Protein 2G40 (pdb70)

B-factor: mean 22.75, std 7.71, range [11.9, 56.76]

Organism: Deinococcus radiodurans (strain ATCC 13939 / DSM 20539 / JCM 16871 / CCUG 27074 / LMG 4051 / NBRC 15346 / NCIMB 9279 / VKM B-1422 / R1) (NCBI:txid243230)

Secondary structure (DSSP, 8-state):
---HHHHHHHHHHHHHHTT-EEEEE-TTTHHHHHHHHHTT--EEE--TTS-GGG--BTBEEE--SSPPPHHHHHH-SEEEE--SEEETTTTEEEE---TTT--GGGGTSSSEEEEEEEGGGEESSHHHHHHHHHHHHHTT---EEEE-----SS-SEEEEEEE-

Nearest PDB structures (foldseek):
  2g40-assembly1_A-2  TM=1.006E+00  e=8.156E-39  Deinococcus radiodurans
  3hhe-assembly1_B  TM=3.785E-01  e=5.682E-03  Bartonella henselae str. Houston-1
  3l7o-assembly1_B  TM=4.109E-01  e=3.485E-02  Streptococcus mutans UA159
  5uf2-assembly1_A  TM=4.566E-01  e=8.090E-02  Neisseria gonorrhoeae NCCP11945
  7xof-assembly1_A  TM=5.704E-01  e=1.493E+00  Oryza sativa Japonica Group

Structure (mmCIF, N/CA/C/O backbone):
data_2G40
#
_entry.id   2G40
#
_cell.length_a   53.410
_cell.length_b   53.410
_cell.length_c   118.310
_cell.angle_alpha   90.000
_cell.angle_beta   90.000
_cell.angle_gamma   90.000
#
_symmetry.space_group_name_H-M   'P 43 21 2'
#
loop_
_entity.id
_entity.type
_entity.pdbx_description
1 polymer 'conserved hypothetical protein'
2 water water
#
loop_
_atom_site.group_PDB
_atom_site.id
_atom_site.type_symbol
_atom_site.label_atom_id
_atom_site.label_alt_id
_atom_site.label_comp_id
_atom_site.label_asym_id
_atom_site.label_entity_id
_atom_site.label_seq_id
_atom_site.pdbx_PDB_ins_code
_atom_site.Cartn_x
_atom_site.Cartn_y
_atom_site.Cartn_z
_atom_site.occupancy
_atom_site.B_iso_or_equiv
_atom_site.auth_seq_id
_atom_site.auth_comp_id
_atom_site.auth_asym_id
_atom_site.auth_atom_id
_atom_site.pdbx_PDB_model_num
ATOM 1 N N . PRO A 1 50 ? -4.193 32.439 7.359 1.00 28.68 38 PRO A N 1
ATOM 2 C CA . PRO A 1 50 ? -4.800 31.146 7.077 1.00 25.35 38 PRO A CA 1
ATOM 3 C C . PRO A 1 50 ? -4.347 30.054 8.028 1.00 23.17 38 PRO A C 1
ATOM 4 O O . PRO A 1 50 ? -3.195 30.027 8.424 1.00 23.41 38 PRO A O 1
ATOM 8 N N . LEU A 1 51 ? -5.261 29.161 8.387 1.00 21.37 39 LEU A N 1
ATOM 9 C CA . LEU A 1 51 ? -4.913 27.985 9.177 1.00 19.77 39 LEU A CA 1
ATOM 10 C C . LEU A 1 51 ? -4.130 27.001 8.303 1.00 19.46 39 LEU A C 1
ATOM 11 O O . LEU A 1 51 ? -4.237 27.014 7.064 1.00 21.31 39 LEU A O 1
ATOM 16 N N . SER A 1 52 ? -3.330 26.155 8.936 1.00 19.05 40 SER A N 1
ATOM 17 C CA . SER A 1 52 ? -2.668 25.090 8.210 1.00 17.97 40 SER A CA 1
ATOM 18 C C . SER A 1 52 ? -3.696 24.056 7.795 1.00 17.40 40 SER A C 1
ATOM 19 O O . SER A 1 52 ? -4.797 23.998 8.356 1.00 15.21 40 SER A O 1
ATOM 22 N N . ARG A 1 53 ? -3.341 23.216 6.832 1.00 15.50 41 ARG A N 1
ATOM 23 C CA . ARG A 1 53 ? -4.212 22.110 6.444 1.00 17.56 41 ARG A CA 1
ATOM 24 C C . ARG A 1 53 ? -4.514 21.200 7.620 1.00 16.42 41 ARG A C 1
ATOM 25 O O . ARG A 1 53 ? -5.647 20.743 7.772 1.00 15.15 41 ARG A O 1
ATOM 33 N N . ALA A 1 54 ? -3.519 20.942 8.457 1.00 16.50 42 ALA A N 1
ATOM 34 C CA . ALA A 1 54 ? -3.762 20.096 9.628 1.00 16.22 42 ALA A CA 1
ATOM 35 C C . ALA A 1 54 ? -4.795 20.708 10.580 1.00 15.29 42 ALA A C 1
ATOM 36 O O . ALA A 1 54 ? -5.701 20.019 11.035 1.00 15.80 42 ALA A O 1
ATOM 38 N N . GLU A 1 55 ? -4.650 22.000 10.866 1.00 17.35 43 GLU A N 1
ATOM 39 C CA . GLU A 1 55 ? -5.592 22.744 11.710 1.00 15.39 43 GLU A CA 1
ATOM 40 C C . GLU A 1 55 ? -6.992 22.809 11.109 1.00 15.39 43 GLU A C 1
ATOM 41 O O . GLU A 1 55 ? -8.002 22.717 11.824 1.00 15.42 43 GLU A O 1
ATOM 47 N N . ILE A 1 56 ? -7.048 22.955 9.792 1.00 13.22 44 ILE A N 1
ATOM 48 C CA . ILE A 1 56 ? -8.313 22.946 9.068 1.00 15.00 44 ILE A CA 1
ATOM 49 C C . ILE A 1 56 ? -9.031 21.594 9.230 1.00 14.90 44 ILE A C 1
ATOM 50 O O . ILE A 1 56 ? -10.215 21.560 9.542 1.00 16.35 44 ILE A O 1
ATOM 55 N N . LEU A 1 57 ? -8.310 20.494 9.004 1.00 15.61 45 LEU A N 1
ATOM 56 C CA . LEU A 1 57 ? -8.851 19.151 9.164 1.00 17.97 45 LEU A CA 1
ATOM 57 C C . LEU A 1 57 ? -9.352 18.920 10.582 1.00 16.36 45 LEU A C 1
ATOM 58 O O . LEU A 1 57 ? -10.468 18.423 10.802 1.00 17.54 45 LEU A O 1
ATOM 63 N N . HIS A 1 58 ? -8.546 19.329 11.555 1.00 16.98 46 HIS A N 1
ATOM 64 C CA . HIS A 1 58 ? -8.929 19.184 12.953 1.00 17.94 46 HIS A CA 1
ATOM 65 C C . HIS A 1 58 ? -10.133 20.037 13.289 1.00 14.78 46 HIS A C 1
ATOM 66 O O . HIS A 1 58 ? -11.041 19.595 13.965 1.00 13.95 46 HIS A O 1
ATOM 73 N N . GLN A 1 59 ? -10.166 21.249 12.770 1.00 16.09 47 GLN A N 1
ATOM 74 C CA . GLN A 1 59 ? -11.337 22.106 12.949 1.00 15.49 47 GLN A CA 1
ATOM 75 C C . GLN A 1 59 ? -12.621 21.537 12.342 1.00 15.15 47 GLN A C 1
ATOM 76 O O . GLN A 1 59 ? -13.682 21.575 12.970 1.00 15.01 47 GLN A O 1
ATOM 82 N N . PHE A 1 60 ? -12.527 21.017 11.121 1.00 15.38 48 PHE A N 1
ATOM 83 C CA . PHE A 1 60 ? -13.660 20.441 10.422 1.00 15.09 48 PHE A CA 1
ATOM 84 C C . PHE A 1 60 ? -14.188 19.283 11.249 1.00 15.75 48 PHE A C 1
ATOM 85 O O . PHE A 1 60 ? -15.386 19.213 11.527 1.00 16.43 48 PHE A O 1
ATOM 93 N N . GLU A 1 61 ? -13.272 18.402 11.663 1.00 15.44 49 GLU A N 1
ATOM 94 C CA . GLU A 1 61 ? -13.633 17.276 12.522 1.00 15.91 49 GLU A CA 1
ATOM 95 C C . GLU A 1 61 ? -14.404 17.745 13.759 1.00 14.35 49 GLU A C 1
ATOM 96 O O . GLU A 1 61 ? -15.473 17.213 14.066 1.00 15.26 49 GLU A O 1
ATOM 102 N N . ASP A 1 62 ? -13.858 18.732 14.471 1.00 13.53 50 ASP A N 1
ATOM 103 C CA . ASP A 1 62 ? -14.480 19.234 15.697 1.00 14.66 50 ASP A CA 1
ATOM 104 C C . ASP A 1 62 ? -15.897 19.723 15.421 1.00 14.44 50 ASP A C 1
ATOM 105 O O . ASP A 1 62 ? -16.796 19.488 16.189 1.00 15.02 50 ASP A O 1
ATOM 110 N N . ARG A 1 63 ? -16.062 20.443 14.321 1.00 14.56 51 ARG A N 1
ATOM 111 C CA . ARG A 1 63 ? -17.366 21.038 14.023 1.00 17.23 51 ARG A CA 1
ATOM 112 C C . ARG A 1 63 ? -18.371 19.967 13.608 1.00 18.11 51 ARG A C 1
ATOM 113 O O . ARG A 1 63 ? -19.549 20.067 13.947 1.00 18.76 51 ARG A O 1
ATOM 121 N N . ILE A 1 64 ? -17.907 18.946 12.886 1.00 16.35 52 ILE A N 1
ATOM 122 C CA . ILE A 1 64 ? -18.771 17.841 12.464 1.00 19.37 52 ILE A CA 1
ATOM 123 C C . ILE A 1 64 ? -19.175 17.025 13.687 1.00 19.21 52 ILE A C 1
ATOM 124 O O . ILE A 1 64 ? -20.320 16.657 13.835 1.00 21.46 52 ILE A O 1
ATOM 129 N N . LEU A 1 65 ? -18.222 16.756 14.573 1.00 19.11 53 LEU A N 1
ATOM 130 C CA . LEU A 1 65 ? -18.536 16.038 15.797 1.00 21.54 53 LEU A CA 1
ATOM 131 C C . LEU A 1 65 ? -19.535 16.824 16.664 1.00 23.25 53 LEU A C 1
ATOM 132 O O . LEU A 1 65 ? -20.452 16.224 17.238 1.00 23.01 53 LEU A O 1
ATOM 137 N N . ASP A 1 66 ? -19.385 18.149 16.745 1.00 26.02 54 ASP A N 1
ATOM 138 C CA . ASP A 1 66 ? -20.312 18.971 17.550 1.00 29.79 54 ASP A CA 1
ATOM 139 C C . ASP A 1 66 ? -21.732 18.984 16.981 1.00 32.51 54 ASP A C 1
ATOM 140 O O . ASP A 1 66 ? -22.690 19.132 17.737 1.00 38.70 54 ASP A O 1
ATOM 145 N N . TYR A 1 67 ? -21.835 18.874 15.661 1.00 34.42 55 TYR A N 1
ATOM 146 C CA . TYR A 1 67 ? -23.094 18.682 14.895 1.00 33.36 55 TYR A CA 1
ATOM 147 C C . TYR A 1 67 ? -23.802 17.384 15.325 1.00 32.53 55 TYR A C 1
ATOM 148 O O . TYR A 1 67 ? -24.994 17.214 15.059 1.00 34.16 55 TYR A O 1
ATOM 157 N N . GLY A 1 68 ? -23.080 16.476 15.987 1.00 28.46 56 GLY A N 1
ATOM 158 C CA . GLY A 1 68 ? -23.599 15.145 16.320 1.00 27.45 56 GLY A CA 1
ATOM 159 C C . GLY A 1 68 ? -23.421 14.114 15.207 1.00 24.62 56 GLY A C 1
ATOM 160 O O . GLY A 1 68 ? -24.022 13.038 15.228 1.00 22.07 56 GLY A O 1
ATOM 161 N N . ALA A 1 69 ? -22.544 14.403 14.258 1.00 21.01 57 ALA A N 1
ATOM 162 C CA . ALA A 1 69 ? -22.290 13.462 13.186 1.00 21.60 57 ALA A CA 1
ATOM 163 C C . ALA A 1 69 ? -21.141 12.538 13.548 1.00 20.67 57 ALA A C 1
ATOM 164 O O . ALA A 1 69 ? -20.339 12.843 14.445 1.00 19.78 57 ALA A O 1
ATOM 166 N N . ALA A 1 70 ? -21.063 11.411 12.850 1.00 18.10 58 ALA A N 1
ATOM 167 C CA . ALA A 1 70 ? -19.885 10.566 12.916 1.00 17.96 58 ALA A CA 1
ATOM 168 C C . ALA A 1 70 ? -18.850 11.094 11.940 1.00 16.23 58 ALA A C 1
ATOM 169 O O . ALA A 1 70 ? -19.186 11.731 10.947 1.00 14.89 58 ALA A O 1
ATOM 171 N N . TYR A 1 71 ? -17.578 10.880 12.270 1.00 16.07 59 TYR A N 1
ATOM 172 C CA . TYR A 1 71 ? -16.478 11.384 11.471 1.00 16.51 59 TYR A CA 1
ATOM 173 C C . TYR A 1 71 ? -15.326 10.384 11.456 1.00 18.01 59 TYR A C 1
ATOM 174 O O . TYR A 1 71 ? -14.926 9.877 12.500 1.00 18.94 59 TYR A O 1
ATOM 183 N N . THR A 1 72 ? -14.758 10.167 10.279 1.00 17.94 60 THR A N 1
ATOM 184 C CA . THR A 1 72 ? -13.557 9.357 10.152 1.00 20.11 60 THR A CA 1
ATOM 185 C C . THR A 1 72 ? -12.737 9.892 9.008 1.00 17.02 60 THR A C 1
ATOM 186 O O . THR A 1 72 ? -13.277 10.395 8.040 1.00 18.70 60 THR A O 1
ATOM 190 N N . HIS A 1 73 ? -11.418 9.824 9.140 1.00 16.73 61 HIS A N 1
ATOM 191 C CA . HIS A 1 73 ? -10.523 10.221 8.069 1.00 18.66 61 HIS A CA 1
ATOM 192 C C . HIS A 1 73 ? -9.746 8.962 7.684 1.00 16.92 61 HIS A C 1
ATOM 193 O O . HIS A 1 73 ? -9.134 8.333 8.527 1.00 19.23 61 HIS A O 1
ATOM 200 N N . VAL A 1 74 ? -9.840 8.572 6.419 1.00 18.97 62 VAL A N 1
ATOM 201 C CA . VAL A 1 74 ? -9.229 7.341 5.933 1.00 20.46 62 VAL A CA 1
ATOM 202 C C . VAL A 1 74 ? -8.431 7.619 4.658 1.00 21.39 62 VAL A C 1
ATOM 203 O O . VAL A 1 74 ? -8.575 8.671 4.050 1.00 19.44 62 VAL A O 1
ATOM 207 N N . SER A 1 75 ? -7.579 6.671 4.268 1.00 20.68 63 SER A N 1
ATOM 208 C CA . SER A 1 75 ? -6.921 6.694 2.966 1.00 21.22 63 SER A CA 1
ATOM 209 C C . SER A 1 75 ? -7.895 6.270 1.876 1.00 20.24 63 SER A C 1
ATOM 210 O O . SER A 1 75 ? -8.909 5.641 2.159 1.00 18.45 63 SER A O 1
ATOM 213 N N . ALA A 1 76 ? -7.551 6.566 0.622 1.00 21.85 64 ALA A N 1
ATOM 214 C CA . ALA A 1 76 ? -8.348 6.095 -0.521 1.00 22.75 64 ALA A CA 1
ATOM 215 C C . ALA A 1 76 ? -8.547 4.587 -0.480 1.00 22.79 64 ALA A C 1
ATOM 216 O O . ALA A 1 76 ? -9.643 4.102 -0.765 1.00 23.58 64 ALA A O 1
ATOM 218 N N . ALA A 1 77 ? -7.479 3.857 -0.139 1.00 23.71 65 ALA A N 1
ATOM 219 C CA . ALA A 1 77 ? -7.508 2.400 -0.043 1.00 23.00 65 ALA A CA 1
ATOM 220 C C . ALA A 1 77 ? -8.486 1.913 1.016 1.00 22.87 65 ALA A C 1
ATOM 221 O O . ALA A 1 77 ? -9.104 0.861 0.864 1.00 25.32 65 ALA A O 1
ATOM 223 N N . GLU A 1 78 ? -8.592 2.675 2.093 1.00 21.30 66 GLU A N 1
ATOM 224 C CA . GLU A 1 78 ? -9.477 2.346 3.201 1.00 23.13 66 GLU A CA 1
ATOM 225 C C . GLU A 1 78 ? -10.930 2.747 2.944 1.00 19.76 66 GLU A C 1
ATOM 226 O O . GLU A 1 78 ? -11.828 2.299 3.655 1.00 21.02 66 GLU A O 1
ATOM 232 N N . LEU A 1 79 ? -11.167 3.592 1.945 1.00 19.43 67 LEU A N 1
ATOM 233 C CA . LEU A 1 79 ? -12.493 4.171 1.750 1.00 18.36 67 LEU A CA 1
ATOM 234 C C . LEU A 1 79 ? -13.622 3.143 1.611 1.00 17.62 67 LEU A C 1
ATOM 235 O O . LEU A 1 79 ? -14.590 3.224 2.348 1.00 19.59 67 LEU A O 1
ATOM 240 N N . PRO A 1 80 ? -13.511 2.188 0.671 1.00 19.59 68 PRO A N 1
ATOM 241 C CA . PRO A 1 80 ? -14.619 1.234 0.542 1.00 20.30 68 PRO A CA 1
ATOM 242 C C . PRO A 1 80 ? -14.956 0.534 1.851 1.00 18.95 68 PRO A C 1
ATOM 243 O O . PRO A 1 80 ? -16.125 0.421 2.188 1.00 18.37 68 PRO A O 1
ATOM 247 N N . GLY A 1 81 ? -13.938 0.122 2.591 1.00 19.77 69 GLY A N 1
ATOM 248 C CA . GLY A 1 81 ? -14.126 -0.478 3.907 1.00 20.68 69 GLY A CA 1
ATOM 249 C C . GLY A 1 81 ? -14.798 0.438 4.913 1.00 20.66 69 GLY A C 1
ATOM 250 O O . GLY A 1 81 ? -15.673 0.001 5.669 1.00 21.11 69 GLY A O 1
ATOM 251 N N . ALA A 1 82 ? -14.398 1.709 4.916 1.00 18.62 70 ALA A N 1
ATOM 252 C CA . ALA A 1 82 ? -14.986 2.726 5.801 1.00 19.66 70 ALA A CA 1
ATOM 253 C C . ALA A 1 82 ? -16.477 2.887 5.535 1.00 18.25 70 ALA A C 1
ATOM 254 O O . ALA A 1 82 ? -17.279 3.007 6.467 1.00 20.95 70 ALA A O 1
ATOM 256 N N . ILE A 1 83 ? -16.838 2.917 4.258 1.00 17.36 71 ILE A N 1
ATOM 257 C CA . ILE A 1 83 ? -18.243 3.055 3.874 1.00 19.24 71 ILE A CA 1
ATOM 258 C C . ILE A 1 83 ? -18.991 1.821 4.310 1.00 19.19 71 ILE A C 1
ATOM 259 O O . ILE A 1 83 ? 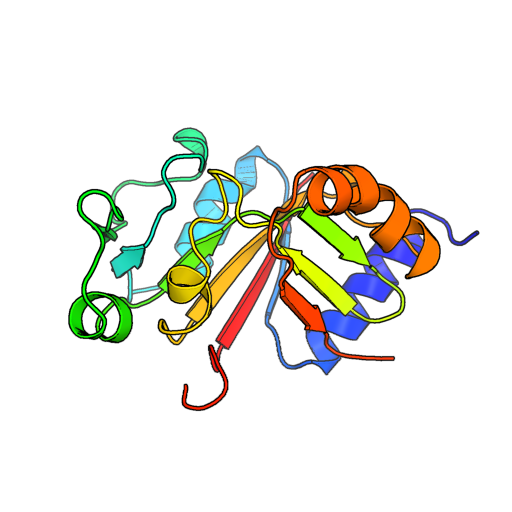-20.062 1.911 4.919 1.00 19.69 71 ILE A O 1
ATOM 264 N N . ALA A 1 84 ? -18.417 0.655 4.014 1.00 19.65 72 ALA A N 1
ATOM 265 C CA . ALA A 1 84 ? -18.998 -0.613 4.459 1.00 19.38 72 ALA A CA 1
ATOM 266 C C . ALA A 1 84 ? -19.165 -0.678 5.966 1.00 18.88 72 ALA A C 1
ATOM 267 O O . ALA A 1 84 ? -20.212 -1.106 6.456 1.00 18.93 72 ALA A O 1
ATOM 269 N N . LYS A 1 85 ? -18.152 -0.225 6.694 1.00 18.22 73 LYS A N 1
ATOM 270 C CA . LYS A 1 85 ? -18.194 -0.221 8.134 1.00 20.16 73 LYS A CA 1
ATOM 271 C C . LYS A 1 85 ? -19.312 0.707 8.633 1.00 19.98 73 LYS A C 1
ATOM 272 O O . LYS A 1 85 ? -20.068 0.335 9.518 1.00 20.73 73 LYS A O 1
ATOM 278 N N . ALA A 1 86 ? -19.447 1.881 8.020 1.00 19.81 74 ALA A N 1
ATOM 279 C CA . ALA A 1 86 ? -20.501 2.850 8.374 1.00 20.67 74 ALA A CA 1
ATOM 280 C C . ALA A 1 86 ? -21.925 2.320 8.199 1.00 21.46 74 ALA A C 1
ATOM 281 O O . ALA A 1 86 ? -22.808 2.637 9.003 1.00 22.98 74 ALA A O 1
ATOM 283 N N . LEU A 1 87 ? -22.148 1.544 7.146 1.00 21.95 75 LEU A N 1
ATOM 284 C CA . LEU A 1 87 ? -23.449 0.903 6.905 1.00 23.43 75 LEU A CA 1
ATOM 285 C C . LEU A 1 87 ? -23.809 -0.206 7.880 1.00 26.17 75 LEU A C 1
ATOM 286 O O . LEU A 1 87 ? -24.993 -0.460 8.130 1.00 27.54 75 LEU A 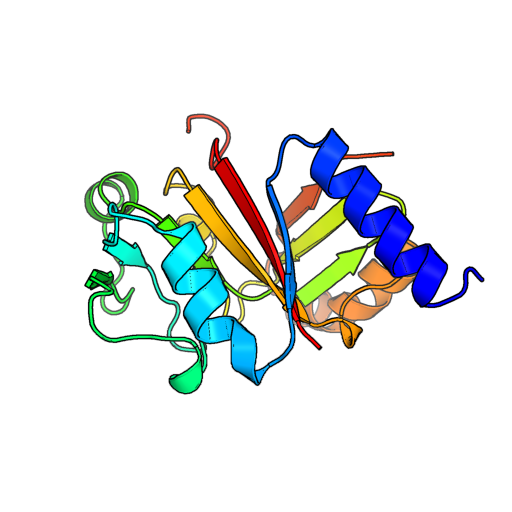O 1
ATOM 291 N N . GLY A 1 88 ? -22.799 -0.905 8.390 1.00 26.53 76 GLY A N 1
ATOM 292 C CA . GLY A 1 88 ? -23.033 -2.026 9.296 1.00 27.08 76 GLY A CA 1
ATOM 293 C C . GLY A 1 88 ? -23.874 -3.101 8.647 1.00 26.59 76 GLY A C 1
ATOM 294 O O . GLY A 1 88 ? -23.580 -3.542 7.537 1.00 23.41 76 GLY A O 1
ATOM 295 N N . ASN A 1 89 ? -24.948 -3.494 9.330 1.00 27.39 77 ASN A N 1
ATOM 296 C CA . ASN A 1 89 ? -25.815 -4.576 8.854 1.00 28.54 77 ASN A CA 1
ATOM 297 C C . ASN A 1 89 ? -27.063 -4.058 8.127 1.00 27.95 77 ASN A C 1
ATOM 298 O O . ASN A 1 89 ? -27.870 -4.846 7.641 1.00 29.38 77 ASN A O 1
ATOM 301 N N . ALA A 1 90 ? -27.192 -2.732 8.042 1.00 27.26 78 ALA A N 1
ATOM 302 C CA . ALA A 1 90 ? -28.257 -2.071 7.295 1.00 26.55 78 ALA A CA 1
ATOM 303 C C . ALA A 1 90 ? -27.638 -1.561 5.994 1.00 25.41 78 ALA A C 1
ATOM 304 O O . ALA A 1 90 ? -27.140 -0.450 5.948 1.00 25.37 78 ALA A O 1
ATOM 306 N N . ARG A 1 91 ? -27.659 -2.400 4.966 1.00 24.33 79 ARG A N 1
ATOM 307 C CA . ARG A 1 91 ? -26.800 -2.218 3.804 1.00 25.18 79 ARG A CA 1
ATOM 308 C C . ARG A 1 91 ? -27.537 -1.716 2.559 1.00 23.61 79 ARG A C 1
ATOM 309 O O . ARG A 1 91 ? -26.948 -1.690 1.473 1.00 22.39 79 ARG A O 1
ATOM 314 N N . ARG A 1 92 ? -28.803 -1.329 2.718 1.00 21.63 80 ARG A N 1
ATOM 315 C CA . ARG A 1 92 ? -29.630 -0.831 1.602 1.00 20.89 80 ARG A CA 1
ATOM 316 C C . ARG A 1 92 ? -29.292 0.641 1.378 1.00 18.99 80 ARG A C 1
ATOM 317 O O . ARG A 1 92 ? -29.836 1.538 2.038 1.00 18.21 80 ARG A O 1
ATOM 325 N N . VAL A 1 93 ? -28.360 0.874 0.461 1.00 16.59 81 VAL A N 1
ATOM 326 C CA . VAL A 1 93 ? -27.741 2.187 0.287 1.00 15.12 81 VAL A CA 1
ATOM 327 C C . VAL A 1 93 ? -28.017 2.737 -1.110 1.00 15.12 81 VAL A C 1
ATOM 328 O O . VAL A 1 93 ? -27.763 2.064 -2.123 1.00 16.54 81 VAL A O 1
ATOM 332 N N . ILE A 1 94 ? -28.516 3.973 -1.151 1.00 15.04 82 ILE A N 1
ATOM 333 C CA . ILE A 1 94 ? -28.765 4.682 -2.406 1.00 14.73 82 ILE A CA 1
ATOM 334 C C . ILE A 1 94 ? -27.457 5.236 -2.921 1.00 15.03 82 ILE A C 1
ATOM 335 O O . ILE A 1 94 ? -26.769 5.937 -2.192 1.00 11.90 82 ILE A O 1
ATOM 340 N N . VAL A 1 95 ? -27.121 4.922 -4.166 1.00 13.92 83 VAL A N 1
ATOM 341 C CA . VAL A 1 95 ? -25.825 5.265 -4.731 1.00 14.74 83 VAL A CA 1
ATOM 342 C C . VAL A 1 95 ? -26.047 6.079 -5.999 1.00 17.59 83 VAL A C 1
ATOM 343 O O . VAL A 1 95 ? -26.471 5.536 -7.012 1.00 17.41 83 VAL A O 1
ATOM 347 N N . PRO A 1 96 ? -25.795 7.393 -5.932 1.00 18.68 84 PRO A N 1
ATOM 348 C CA . PRO A 1 96 ? -25.822 8.232 -7.127 1.00 17.58 84 PRO A CA 1
ATOM 349 C C . PRO A 1 96 ? -24.896 7.704 -8.220 1.00 14.81 84 PRO A C 1
ATOM 350 O O . PRO A 1 96 ? -23.844 7.128 -7.940 1.00 14.84 84 PRO A O 1
ATOM 354 N N . ALA A 1 97 ? -25.310 7.916 -9.463 1.00 17.79 85 ALA A N 1
ATOM 355 C CA . ALA A 1 97 ? -24.664 7.347 -10.645 1.00 17.49 85 ALA A CA 1
ATOM 356 C C . ALA A 1 97 ? -23.171 7.679 -10.737 1.00 19.48 85 ALA A C 1
ATOM 357 O O . ALA A 1 97 ? -22.373 6.896 -11.266 1.00 20.14 85 ALA A O 1
ATOM 359 N N . GLY A 1 98 ? -22.778 8.831 -10.212 1.00 17.96 86 GLY A N 1
ATOM 360 C CA . GLY A 1 98 ? -21.393 9.285 -10.312 1.00 17.71 86 GLY A CA 1
ATOM 361 C C . GLY A 1 98 ? -20.467 8.836 -9.212 1.00 18.86 86 GLY A C 1
ATOM 362 O O . GLY A 1 98 ? -19.291 9.226 -9.185 1.00 19.58 86 GLY A O 1
ATOM 363 N N . ILE A 1 99 ? -20.964 8.028 -8.279 1.00 19.56 87 ILE A N 1
ATOM 364 C CA . ILE A 1 99 ? -20.092 7.479 -7.241 1.00 19.24 87 ILE A CA 1
ATOM 365 C C . ILE A 1 99 ? -19.124 6.516 -7.923 1.00 21.00 87 ILE A C 1
ATOM 366 O O . ILE A 1 99 ? -19.571 5.619 -8.638 1.00 18.40 87 ILE A O 1
ATOM 371 N N . PRO A 1 100 ? -17.800 6.694 -7.723 1.00 21.23 88 PRO A N 1
ATOM 372 C CA . PRO A 1 100 ? -16.895 5.731 -8.353 1.00 21.25 88 PRO A CA 1
ATOM 373 C C . PRO A 1 100 ? -17.144 4.285 -7.911 1.00 21.89 88 PRO A C 1
ATOM 374 O O . PRO A 1 100 ? -17.253 4.010 -6.730 1.00 18.92 88 PRO A O 1
ATOM 378 N N . ALA A 1 101 ? -17.213 3.365 -8.871 1.00 22.22 89 ALA A N 1
ATOM 379 C CA . ALA A 1 101 ? -17.350 1.930 -8.565 1.00 23.68 89 ALA A CA 1
ATOM 380 C C . ALA A 1 101 ? -16.442 1.416 -7.431 1.00 23.58 89 ALA A C 1
ATOM 381 O O . ALA A 1 101 ? -16.891 0.629 -6.607 1.00 23.94 89 ALA A O 1
ATOM 383 N N . PRO A 1 102 ? -15.153 1.811 -7.416 1.00 24.51 90 PRO A N 1
ATOM 384 C CA . PRO A 1 102 ? -14.233 1.362 -6.349 1.00 24.70 90 PRO A CA 1
ATOM 385 C C . PRO A 1 102 ? -14.644 1.653 -4.909 1.00 24.98 90 PRO A C 1
ATOM 386 O O . PRO A 1 102 ? -14.143 1.013 -3.998 1.00 25.48 90 PRO A O 1
ATOM 390 N N . TRP A 1 103 ? -15.545 2.604 -4.698 1.00 22.38 91 TRP A N 1
ATOM 391 C CA . TRP A 1 103 ? -16.051 2.885 -3.352 1.00 23.05 91 TRP A CA 1
ATOM 392 C C . TRP A 1 103 ? -17.027 1.839 -2.843 1.00 21.29 91 TRP A C 1
ATOM 393 O O . TRP A 1 103 ? -17.340 1.805 -1.659 1.00 21.11 91 TRP A O 1
ATOM 404 N N . LEU A 1 104 ? -17.545 1.033 -3.763 1.00 22.96 92 LEU A N 1
ATOM 405 C CA . LEU A 1 104 ? -18.644 0.149 -3.477 1.00 22.58 92 LEU A CA 1
ATOM 406 C C . LEU A 1 104 ? -18.111 -1.248 -3.249 1.00 24.19 92 LEU A C 1
ATOM 407 O O . LEU A 1 104 ? -17.070 -1.637 -3.801 1.00 25.02 92 LEU A O 1
ATOM 412 N N . THR A 1 105 ? -18.846 -2.007 -2.455 1.00 24.07 93 THR A N 1
ATOM 413 C CA . THR A 1 105 ? -18.404 -3.331 -2.053 1.00 24.80 93 THR A CA 1
ATOM 414 C C . THR A 1 105 ? -19.549 -4.320 -2.095 1.00 27.02 93 THR A C 1
ATOM 415 O O . THR A 1 105 ? -20.702 -3.957 -1.868 1.00 25.28 93 THR A O 1
ATOM 419 N N . VAL A 1 106 ? -19.211 -5.573 -2.403 1.00 27.88 94 VAL A N 1
ATOM 420 C CA . VAL A 1 106 ? -20.165 -6.685 -2.400 1.00 28.43 94 VAL A CA 1
ATOM 421 C C . VAL A 1 106 ? -20.777 -6.789 -1.011 1.00 28.28 94 VAL A C 1
ATOM 422 O O . VAL A 1 106 ? -20.084 -6.635 -0.004 1.00 31.62 94 VAL A O 1
ATOM 426 N N . GLY A 1 107 ? -22.079 -7.025 -0.948 1.00 27.30 95 GLY A N 1
ATOM 427 C CA . GLY A 1 107 ? -22.778 -7.008 0.337 1.00 28.29 95 GLY A CA 1
ATOM 428 C C . GLY A 1 107 ? -23.568 -5.737 0.545 1.00 27.44 95 GLY A C 1
ATOM 429 O O . GLY A 1 107 ? -24.543 -5.726 1.298 1.00 28.62 95 GLY A O 1
ATOM 430 N N . MET A 1 108 ? -23.154 -4.658 -0.116 1.00 27.55 96 MET A N 1
ATOM 431 C CA . MET A 1 108 ? -24.015 -3.480 -0.239 1.00 25.29 96 MET A CA 1
ATOM 432 C C . MET A 1 108 ? -25.260 -3.863 -1.029 1.00 24.82 96 MET A C 1
ATOM 433 O O . MET A 1 108 ? -25.163 -4.526 -2.069 1.00 27.28 96 MET A O 1
ATOM 438 N N . ASP A 1 109 ? -26.423 -3.470 -0.529 1.00 21.36 97 ASP A N 1
ATOM 439 C CA . ASP A 1 109 ? -27.648 -3.549 -1.306 1.00 21.18 97 ASP A CA 1
ATOM 440 C C . ASP A 1 109 ? -27.807 -2.188 -1.981 1.00 18.38 97 ASP A C 1
ATOM 441 O O . ASP A 1 109 ? -28.404 -1.251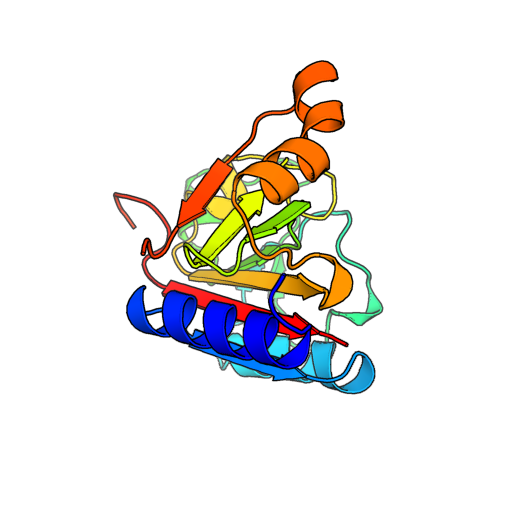 -1.439 1.00 21.86 97 ASP A O 1
ATOM 446 N N . VAL A 1 110 ? -27.219 -2.085 -3.169 1.00 17.75 98 VAL A N 1
ATOM 447 C CA . VAL A 1 110 ? -27.158 -0.828 -3.915 1.00 15.80 98 VAL A CA 1
ATOM 448 C C . VAL A 1 110 ? -28.515 -0.519 -4.551 1.00 16.10 98 VAL A C 1
ATOM 449 O O . VAL A 1 110 ? -29.037 -1.333 -5.316 1.00 15.37 98 VAL A O 1
ATOM 453 N N . LEU A 1 111 ? -29.075 0.648 -4.213 1.00 14.29 99 LEU A N 1
ATOM 454 C CA . LEU A 1 111 ? -30.220 1.216 -4.902 1.00 14.96 99 LEU A CA 1
ATOM 455 C C . LEU A 1 111 ? -29.758 2.320 -5.814 1.00 14.84 99 LEU A C 1
ATOM 456 O O . LEU A 1 111 ? -29.028 3.215 -5.416 1.00 15.44 99 LEU A O 1
ATOM 461 N N . ARG A 1 112 ? -30.241 2.282 -7.041 1.00 14.95 100 ARG A N 1
ATOM 462 C CA . ARG A 1 112 ? -29.931 3.300 -8.009 1.00 14.33 100 ARG A CA 1
ATOM 463 C C . ARG A 1 112 ? -31.177 4.135 -8.233 1.00 16.57 100 ARG A C 1
ATOM 464 O O . ARG A 1 112 ? -32.306 3.669 -8.026 1.00 16.70 100 ARG A O 1
ATOM 472 N N . ASP A 1 113 ? -30.945 5.385 -8.618 1.00 18.93 101 ASP A N 1
ATOM 473 C CA . ASP A 1 113 ? -31.991 6.372 -8.766 1.00 20.78 101 ASP A CA 1
ATOM 474 C C . ASP A 1 113 ? -32.382 6.569 -10.220 1.00 21.54 101 ASP A C 1
ATOM 475 O O . ASP A 1 113 ? -32.872 7.628 -10.582 1.00 18.91 101 ASP A O 1
ATOM 480 N N . GLU A 1 114 ? -32.137 5.549 -11.037 1.00 21.13 102 GLU A N 1
ATOM 481 C CA . GLU A 1 114 ? -32.589 5.519 -12.417 1.00 24.69 102 GLU A CA 1
ATOM 482 C C . GLU A 1 114 ? -33.303 4.181 -12.618 1.00 22.72 102 GLU A C 1
ATOM 483 O O . GLU A 1 114 ? -32.655 3.131 -12.575 1.00 22.24 102 GLU A O 1
ATOM 489 N N . PRO A 1 115 ? -34.651 4.187 -12.776 1.00 20.90 103 PRO A N 1
ATOM 490 C CA . PRO A 1 115 ? -35.549 5.349 -12.743 1.00 20.45 103 PRO A CA 1
ATOM 491 C C . PRO A 1 115 ? -35.653 5.915 -11.326 1.00 19.54 103 PRO A C 1
ATOM 492 O O . PRO A 1 115 ? -35.277 5.231 -10.365 1.00 16.88 103 PRO A O 1
ATOM 496 N N . PRO A 1 116 ? -36.192 7.135 -11.182 1.00 19.49 104 PRO A N 1
ATOM 497 C CA . PRO A 1 116 ? -36.130 7.788 -9.893 1.00 19.59 104 PRO A CA 1
ATOM 498 C C . PRO A 1 116 ? -36.835 6.988 -8.812 1.00 20.62 104 PRO A C 1
ATOM 499 O O . PRO A 1 116 ? -37.921 6.443 -9.045 1.00 22.48 104 PRO A O 1
ATOM 503 N N . LEU A 1 117 ? -36.188 6.873 -7.659 1.00 19.96 105 LEU A N 1
ATOM 504 C CA . LEU A 1 117 ? -36.766 6.162 -6.535 1.00 20.94 105 LEU A CA 1
ATOM 505 C C . LEU A 1 117 ? -37.962 6.940 -5.993 1.00 19.17 105 LEU A C 1
ATOM 506 O O . LEU A 1 117 ? -37.888 8.144 -5.828 1.00 18.79 105 LEU A O 1
ATOM 511 N N . SER A 1 118 ? -39.044 6.245 -5.675 1.00 20.05 106 SER A N 1
ATOM 512 C CA . SER A 1 118 ? -40.195 6.903 -5.059 1.00 20.24 106 SER A CA 1
ATOM 513 C C . SER A 1 118 ? -39.857 7.380 -3.646 1.00 21.84 106 SER A C 1
ATOM 514 O O . SER A 1 118 ? -38.900 6.903 -3.047 1.00 20.58 106 SER A O 1
ATOM 517 N N . HIS A 1 119 ? -40.674 8.277 -3.093 1.00 24.40 107 HIS A N 1
ATOM 518 C CA . HIS A 1 119 ? -40.497 8.704 -1.694 1.00 25.36 107 HIS A CA 1
ATOM 519 C C . HIS A 1 119 ? -40.432 7.493 -0.765 1.00 23.78 107 HIS A C 1
ATOM 520 O O . HIS A 1 119 ? -39.615 7.435 0.153 1.00 23.47 107 HIS A O 1
ATOM 527 N N . ALA A 1 120 ? -41.292 6.520 -1.012 1.00 23.77 108 ALA A N 1
ATOM 528 C CA . ALA A 1 120 ? -41.359 5.326 -0.167 1.00 22.45 108 ALA A CA 1
ATOM 529 C C . ALA A 1 120 ? -40.083 4.497 -0.286 1.00 21.74 108 ALA A C 1
ATOM 530 O O . ALA A 1 120 ? -39.570 4.012 0.710 1.00 22.26 108 ALA A O 1
ATOM 532 N N . GLU A 1 121 ? -39.575 4.345 -1.508 1.00 21.62 109 GLU A N 1
ATOM 533 C CA . GLU A 1 121 ? -38.293 3.663 -1.730 1.00 23.40 109 GLU A CA 1
ATOM 534 C C . GLU A 1 121 ? -37.161 4.399 -1.022 1.00 18.93 109 GLU A C 1
ATOM 535 O O . GLU A 1 121 ? -36.285 3.786 -0.404 1.00 21.51 109 GLU A O 1
ATOM 541 N N . LEU A 1 122 ? -37.158 5.720 -1.126 1.00 17.37 110 LEU A N 1
ATOM 542 C CA . LEU A 1 122 ? -36.144 6.517 -0.413 1.00 18.54 110 LEU A CA 1
ATOM 543 C C . LEU A 1 122 ? -36.275 6.400 1.099 1.00 20.41 110 LEU A C 1
ATOM 544 O O . LEU A 1 122 ? -35.282 6.340 1.820 1.00 20.48 110 LEU A O 1
ATOM 549 N N . ASP A 1 123 ? -37.512 6.386 1.577 1.00 23.43 111 ASP A N 1
ATOM 550 C CA . ASP A 1 123 ? -37.751 6.291 3.012 1.00 23.50 111 ASP A CA 1
ATOM 551 C C . ASP A 1 123 ? -37.355 4.913 3.545 1.00 24.54 111 ASP A C 1
ATOM 552 O O . ASP A 1 123 ? -36.910 4.793 4.687 1.00 25.22 111 ASP A O 1
ATOM 557 N N . ARG A 1 124 ? -37.478 3.881 2.712 1.00 23.52 112 ARG A N 1
ATOM 558 C CA . ARG A 1 124 ? -37.15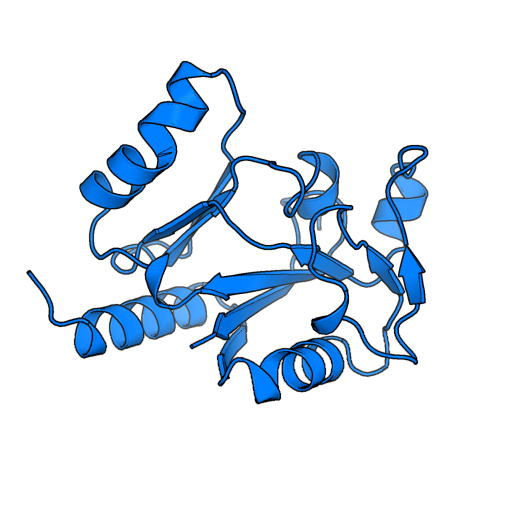9 2.517 3.132 1.00 24.96 112 ARG A CA 1
ATOM 559 C C . ARG A 1 124 ? -35.668 2.167 3.019 1.00 23.13 112 ARG A C 1
ATOM 560 O O . ARG A 1 124 ? -35.208 1.205 3.631 1.00 23.09 112 ARG A O 1
ATOM 564 N N . ALA A 1 125 ? -34.927 2.958 2.253 1.00 18.63 113 ALA A N 1
ATOM 565 C CA . ALA A 1 125 ? -33.498 2.770 2.096 1.00 17.36 113 ALA A CA 1
ATOM 566 C C . ALA A 1 125 ? -32.842 2.960 3.460 1.00 18.64 113 ALA A C 1
ATOM 567 O O . ALA A 1 125 ? -33.350 3.712 4.297 1.00 22.08 113 ALA A O 1
ATOM 569 N N . ASP A 1 126 ? -31.728 2.280 3.694 1.00 19.38 114 ASP A N 1
ATOM 570 C CA . ASP A 1 126 ? -31.028 2.399 4.974 1.00 19.94 114 ASP A CA 1
ATOM 571 C C . ASP A 1 126 ? -30.153 3.637 5.003 1.00 21.95 114 ASP A C 1
ATOM 572 O O . ASP A 1 126 ? -29.982 4.261 6.049 1.00 21.36 114 ASP A O 1
ATOM 577 N N . ALA A 1 127 ? -29.607 4.003 3.845 1.00 18.79 115 ALA A N 1
ATOM 578 C CA . ALA A 1 127 ? -28.650 5.080 3.773 1.00 16.06 115 ALA A CA 1
ATOM 579 C C . ALA A 1 127 ? -28.579 5.610 2.347 1.00 16.72 115 ALA A C 1
ATOM 580 O O . ALA A 1 127 ? -29.032 4.968 1.397 1.00 16.40 115 ALA A O 1
ATOM 582 N N . VAL A 1 128 ? -28.007 6.795 2.228 1.00 17.80 116 VAL A N 1
ATOM 583 C CA . VAL A 1 128 ? -27.602 7.348 0.959 1.00 15.81 116 VAL A CA 1
ATOM 584 C C . VAL A 1 128 ? -26.117 7.667 1.078 1.00 16.20 116 VAL A C 1
ATOM 585 O O . VAL A 1 128 ? -25.647 8.132 2.118 1.00 15.21 116 VAL A O 1
ATOM 589 N N . LEU A 1 129 ? -25.404 7.429 -0.013 1.00 16.94 117 LEU A N 1
ATOM 590 C CA . LEU A 1 129 ? -23.974 7.641 -0.089 1.00 16.70 117 LEU A CA 1
ATOM 591 C C . LEU A 1 129 ? -23.741 8.745 -1.100 1.00 16.70 117 LEU A C 1
ATOM 592 O O . LEU A 1 129 ? -24.231 8.660 -2.223 1.00 16.78 117 LEU A O 1
ATOM 597 N N . THR A 1 130 ? -23.043 9.808 -0.697 1.00 16.95 118 THR A N 1
ATOM 598 C CA . THR A 1 130 ? -22.748 10.894 -1.625 1.00 18.48 118 THR A CA 1
ATOM 599 C C . THR A 1 130 ? -21.349 11.429 -1.450 1.00 17.17 118 THR A C 1
ATOM 600 O O . THR A 1 130 ? -20.722 11.267 -0.403 1.00 17.25 118 THR A O 1
ATOM 604 N N . GLY A 1 131 ? -20.896 12.099 -2.500 1.00 18.82 119 GLY A N 1
ATOM 605 C CA . GLY A 1 131 ? -19.778 13.025 -2.408 1.00 19.59 119 GLY A CA 1
ATOM 606 C C . GLY A 1 131 ? -20.310 14.380 -1.978 1.00 19.27 119 GLY A C 1
ATOM 607 O O . GLY A 1 131 ? -21.396 14.502 -1.402 1.00 16.52 119 GLY A O 1
ATOM 608 N N . CYS A 1 132 ? -19.538 15.411 -2.251 1.00 18.54 120 CYS A N 1
ATOM 609 C CA . CYS A 1 132 ? -19.993 16.779 -2.020 1.00 18.19 120 CYS A CA 1
ATOM 610 C C . CYS A 1 132 ? -19.273 17.703 -2.963 1.00 17.85 120 CYS A C 1
ATOM 611 O O . CYS A 1 132 ? -18.410 17.252 -3.741 1.00 20.60 120 CYS A O 1
ATOM 614 N N . ALA A 1 133 ? -19.627 18.981 -2.905 1.00 19.11 121 ALA A N 1
ATOM 615 C CA . ALA A 1 133 ? -18.969 19.991 -3.717 1.00 17.66 121 ALA A CA 1
ATOM 616 C C . ALA A 1 133 ? -17.756 20.576 -3.005 1.00 18.51 121 ALA A C 1
ATOM 617 O O . ALA A 1 133 ? -16.671 20.728 -3.606 1.00 19.29 121 ALA A O 1
ATOM 619 N N . VAL A 1 134 ? -17.958 20.909 -1.734 1.00 18.93 122 VAL A 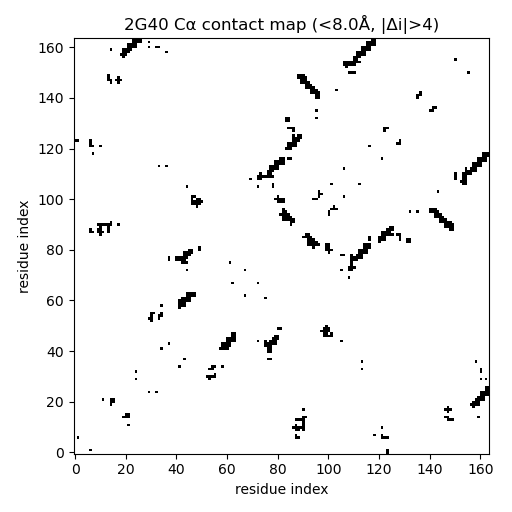N 1
ATOM 620 C CA . VAL A 1 134 ? -16.933 21.534 -0.892 1.00 17.25 122 VAL A CA 1
ATOM 621 C C . VAL A 1 134 ? -17.370 21.425 0.558 1.00 17.80 122 VAL A C 1
ATOM 622 O O . VAL A 1 134 ? -18.558 21.239 0.851 1.00 16.23 122 VAL A O 1
ATOM 626 N N . ALA A 1 135 ? -16.406 21.493 1.473 1.00 16.10 123 ALA A N 1
ATOM 627 C CA . ALA A 1 135 ? -16.724 21.543 2.885 1.00 16.06 123 ALA A CA 1
ATOM 628 C C . ALA A 1 135 ? -15.957 22.692 3.490 1.00 13.97 123 ALA A C 1
ATOM 629 O O . ALA A 1 135 ? -14.886 23.042 3.022 1.00 17.20 123 ALA A O 1
ATOM 631 N N . ILE A 1 136 ? -16.536 23.270 4.529 1.00 16.23 124 ILE A N 1
ATOM 632 C CA . ILE A 1 136 ? -15.956 24.424 5.197 1.00 17.10 124 ILE A CA 1
ATOM 633 C C . ILE A 1 136 ? -15.673 24.066 6.648 1.00 14.58 124 ILE A C 1
ATOM 634 O O . ILE A 1 136 ? -16.572 23.679 7.421 1.00 16.36 124 ILE A O 1
ATOM 639 N N . SER A 1 137 ? -14.408 24.203 7.023 1.00 17.92 125 SER A N 1
ATOM 640 C CA . SER A 1 137 ? -13.982 23.800 8.347 1.00 17.53 125 SER A CA 1
ATOM 641 C C . SER A 1 137 ? -14.559 24.667 9.453 1.00 18.60 125 SER A C 1
ATOM 642 O O . SER A 1 137 ? -14.973 24.149 10.478 1.00 19.81 125 SER A O 1
ATOM 645 N N A GLU A 1 138 ? -14.605 25.983 9.244 0.50 18.37 126 GLU A N 1
ATOM 646 N N B GLU A 1 138 ? -14.609 25.978 9.239 0.50 18.75 126 GLU A N 1
ATOM 647 C CA A GLU A 1 138 ? -14.975 26.902 10.337 0.50 17.61 126 GLU A CA 1
ATOM 648 C CA B GLU A 1 138 ? -14.981 26.909 10.318 0.50 18.45 126 GLU A CA 1
ATOM 649 C C A GLU A 1 138 ? -16.381 26.670 10.870 0.50 18.84 126 GLU A C 1
ATOM 650 C C B GLU A 1 138 ? -16.388 26.709 10.854 0.50 19.32 126 GLU A C 1
ATOM 651 O O A GLU A 1 138 ? -16.630 26.834 12.066 0.50 17.18 126 GLU A O 1
ATOM 652 O O B GLU A 1 138 ? -16.647 26.946 12.036 0.50 18.06 126 GLU A O 1
ATOM 663 N N . THR A 1 139 ? -17.288 26.256 9.987 1.00 19.18 127 THR A N 1
ATOM 664 C CA . THR A 1 139 ? -18.680 26.034 10.353 1.00 19.09 127 THR A CA 1
ATOM 665 C C . THR A 1 139 ? -19.091 24.577 10.259 1.00 18.37 127 THR A C 1
ATOM 666 O O . THR A 1 139 ? -20.230 24.253 10.524 1.00 20.50 127 THR A O 1
ATOM 670 N N . GLY A 1 140 ? -18.168 23.687 9.897 1.00 19.87 128 GLY A N 1
ATOM 671 C CA . GLY A 1 140 ? -18.507 22.275 9.748 1.00 19.89 128 GLY A CA 1
ATOM 672 C C . GLY A 1 140 ? -19.594 22.105 8.716 1.00 19.86 128 GLY A C 1
ATOM 673 O O . GLY A 1 140 ? -20.578 21.373 8.930 1.00 20.04 128 GLY A O 1
ATOM 674 N N . THR A 1 141 ? -19.453 22.824 7.609 1.00 18.30 129 THR A N 1
ATOM 675 C CA . THR A 1 141 ? -20.462 22.813 6.540 1.00 17.25 129 THR A CA 1
ATOM 676 C C . THR A 1 141 ? -20.071 21.922 5.405 1.00 17.80 129 THR A C 1
ATOM 677 O O . THR A 1 141 ? -18.928 21.949 4.957 1.00 18.80 129 THR A O 1
ATOM 681 N N . ILE A 1 142 ? -21.037 21.162 4.912 1.00 17.31 130 ILE A N 1
ATOM 682 C CA . ILE A 1 142 ? -20.835 20.428 3.715 1.00 17.70 130 ILE A CA 1
ATOM 683 C C . ILE A 1 142 ? -21.832 21.000 2.717 1.00 14.92 130 ILE A C 1
ATOM 684 O O . ILE A 1 142 ? -23.038 21.112 2.990 1.00 16.20 130 ILE A O 1
ATOM 689 N N . ILE A 1 143 ? -21.311 21.388 1.566 1.00 15.68 131 ILE A N 1
ATOM 690 C CA . ILE A 1 143 ? -22.160 21.869 0.487 1.00 14.77 131 ILE A CA 1
ATOM 691 C C . ILE A 1 143 ? -22.263 20.816 -0.608 1.00 17.10 131 ILE A C 1
ATOM 692 O O . ILE A 1 143 ? -21.249 20.312 -1.110 1.00 18.19 131 ILE A O 1
ATOM 697 N N . LEU A 1 144 ? -23.499 20.504 -0.953 1.00 18.74 132 LEU A N 1
ATOM 698 C CA . LEU A 1 144 ? -23.818 19.696 -2.093 1.00 18.98 132 LEU A CA 1
ATOM 699 C C . LEU A 1 144 ? -24.296 20.578 -3.216 1.00 18.10 132 LEU A C 1
ATOM 700 O O . LEU A 1 144 ? -25.133 21.465 -3.004 1.00 16.27 132 LEU A O 1
ATOM 705 N N . ASP A 1 145 ? -23.838 20.263 -4.421 1.00 17.27 133 ASP A N 1
ATOM 706 C CA . ASP A 1 145 ? -24.342 20.901 -5.632 1.00 16.27 133 ASP A CA 1
ATOM 707 C C . ASP A 1 145 ? -25.036 19.915 -6.576 1.00 17.93 133 ASP A C 1
ATOM 708 O O . ASP A 1 145 ? -25.376 20.279 -7.689 1.00 16.79 133 ASP A O 1
ATOM 713 N N . HIS A 1 146 ? -25.240 18.684 -6.114 1.00 19.10 134 HIS A N 1
ATOM 714 C CA . HIS A 1 146 ? -26.166 17.736 -6.735 1.00 17.27 134 HIS A CA 1
ATOM 715 C C . HIS A 1 146 ? -25.748 17.311 -8.119 1.00 17.20 134 HIS A C 1
ATOM 716 O O . HIS A 1 146 ? -26.570 17.034 -8.970 1.00 18.08 134 HIS A O 1
ATOM 723 N N . ARG A 1 147 ? -24.432 17.292 -8.307 1.00 16.14 135 ARG A N 1
ATOM 724 C CA . ARG A 1 147 ? -23.816 16.691 -9.459 1.00 16.11 135 ARG A CA 1
ATOM 725 C C . ARG A 1 147 ? -23.958 15.172 -9.349 1.00 17.77 135 ARG A C 1
ATOM 726 O O . ARG A 1 147 ? -24.623 14.647 -8.430 1.00 18.04 135 ARG A O 1
ATOM 734 N N . ALA A 1 148 ? -23.373 14.459 -10.290 1.00 17.71 136 ALA A N 1
ATOM 735 C CA . ALA A 1 148 ? -23.699 13.040 -10.473 1.00 17.69 136 ALA A CA 1
ATOM 736 C C . 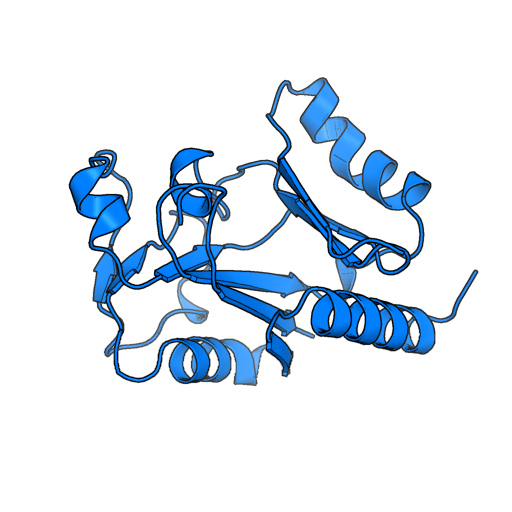ALA A 1 148 ? -23.335 12.184 -9.262 1.00 17.18 136 ALA A C 1
ATOM 737 O O . ALA A 1 148 ? -23.994 11.178 -9.021 1.00 18.62 136 ALA A O 1
ATOM 739 N N . ASP A 1 149 ? -22.297 12.574 -8.513 1.00 16.96 137 ASP A N 1
ATOM 740 C CA . ASP A 1 149 ? -21.867 11.826 -7.319 1.00 17.21 137 ASP A CA 1
ATOM 741 C C . ASP A 1 149 ? -22.663 12.189 -6.057 1.00 17.38 137 ASP A C 1
ATOM 742 O O . ASP A 1 149 ? -22.368 11.702 -4.986 1.00 16.77 137 ASP A O 1
ATOM 747 N N . GLN A 1 150 ? -23.674 13.040 -6.208 1.00 17.56 138 GLN A N 1
ATOM 748 C CA . GLN A 1 150 ? -24.482 13.508 -5.114 1.00 17.07 138 GLN A CA 1
ATOM 749 C C . GLN A 1 150 ? -25.963 13.263 -5.327 1.00 18.88 138 GLN A C 1
ATOM 750 O O . GLN A 1 150 ? -26.717 13.032 -4.373 1.00 19.47 138 GLN A O 1
ATOM 756 N N . GLY A 1 151 ? -26.384 13.328 -6.580 1.00 17.76 139 GLY A N 1
ATOM 757 C CA . GLY A 1 151 ? -27.757 13.050 -6.939 1.00 19.78 139 GLY A CA 1
ATOM 758 C C . GLY A 1 151 ? -28.701 14.177 -6.636 1.00 18.32 139 GLY A C 1
ATOM 759 O O . GLY A 1 151 ? -28.322 15.201 -6.060 1.00 17.83 139 GLY A O 1
ATOM 760 N N . ARG A 1 152 ? -29.957 13.979 -7.011 1.00 17.99 140 ARG A N 1
ATOM 761 C CA . ARG A 1 152 ? -30.973 15.022 -6.813 1.00 18.20 140 ARG A CA 1
ATOM 762 C C . ARG A 1 152 ? -31.222 15.282 -5.340 1.00 17.85 140 ARG A C 1
ATOM 763 O O . ARG A 1 152 ? -30.846 14.493 -4.487 1.00 18.35 140 ARG A O 1
ATOM 771 N N . ARG A 1 153 ? -31.890 16.392 -5.063 1.00 18.46 141 ARG A N 1
ATOM 772 C CA . ARG A 1 153 ? -32.069 16.849 -3.693 1.00 17.50 141 ARG A CA 1
ATOM 773 C C . ARG A 1 153 ? -32.774 15.822 -2.815 1.00 20.16 141 ARG A C 1
ATOM 774 O O . ARG A 1 153 ? -32.430 15.678 -1.659 1.00 18.56 141 ARG A O 1
ATOM 782 N N . ALA A 1 154 ? -33.722 15.082 -3.382 1.00 17.72 142 ALA A N 1
ATOM 783 C CA . ALA A 1 154 ? -34.495 14.135 -2.592 1.00 19.23 142 ALA A CA 1
ATOM 784 C C . ALA A 1 154 ? -33.626 13.062 -1.956 1.00 19.53 142 ALA A C 1
ATOM 785 O O . ALA A 1 154 ? -33.969 12.568 -0.901 1.00 19.07 142 ALA A O 1
ATOM 787 N N . LEU A 1 155 ? -32.531 12.691 -2.617 1.00 21.45 143 LEU A N 1
ATOM 788 C CA . LEU A 1 155 ? -31.717 11.559 -2.178 1.00 22.13 143 LEU A CA 1
ATOM 789 C C . LEU A 1 155 ? -31.021 11.816 -0.858 1.00 23.37 143 LEU A C 1
ATOM 790 O O . LEU A 1 155 ? -30.743 10.879 -0.124 1.00 24.54 143 LEU A O 1
ATOM 795 N N . SER A 1 156 ? -30.718 13.070 -0.566 1.00 21.78 144 SER A N 1
ATOM 796 C CA . SER A 1 156 ? -30.064 13.424 0.694 1.00 24.06 144 SER A CA 1
ATOM 797 C C . SER A 1 156 ? -31.041 14.087 1.667 1.00 23.47 144 SER A C 1
ATOM 798 O O . SER A 1 156 ? -30.655 14.518 2.752 1.00 25.67 144 SER A O 1
ATOM 801 N N . LEU A 1 157 ? -32.315 14.135 1.308 1.00 21.83 145 LEU A N 1
ATOM 802 C CA . LEU A 1 157 ? -33.309 14.677 2.207 1.00 22.65 145 LEU A CA 1
ATOM 803 C C . LEU A 1 157 ? -34.162 13.618 2.858 1.00 22.73 145 LEU A C 1
ATOM 804 O O . LEU A 1 157 ? -34.472 13.716 4.031 1.00 21.93 145 LEU A O 1
ATOM 809 N N . ILE A 1 158 ? -34.590 12.639 2.072 1.00 19.43 146 ILE A N 1
ATOM 810 C CA A ILE A 1 158 ? -35.571 11.659 2.526 0.50 20.60 146 ILE A CA 1
ATOM 811 C CA B ILE A 1 158 ? -35.572 11.675 2.546 0.50 19.90 146 ILE A CA 1
ATOM 812 C C . ILE A 1 158 ? -34.974 10.483 3.316 1.00 18.34 146 ILE A C 1
ATOM 813 O O . ILE A 1 158 ? -35.517 10.099 4.357 1.00 19.16 146 ILE A O 1
ATOM 822 N N . PRO A 1 159 ? -33.864 9.877 2.820 1.00 16.47 147 PRO A N 1
ATOM 823 C CA . PRO A 1 159 ? -33.312 8.797 3.641 1.00 16.39 147 PRO A CA 1
ATOM 824 C C . PRO A 1 159 ? -32.809 9.313 4.996 1.00 19.14 147 PRO A C 1
ATOM 825 O O . PRO A 1 159 ? -32.455 10.480 5.119 1.00 20.76 147 PRO A O 1
ATOM 829 N N . ASP A 1 160 ? -32.766 8.445 5.992 1.00 17.46 148 ASP A N 1
ATOM 830 C CA . ASP A 1 160 ? -32.498 8.890 7.360 1.00 16.28 148 ASP A CA 1
ATOM 831 C C . ASP A 1 160 ? -31.038 8.890 7.768 1.00 14.78 148 ASP A C 1
ATOM 832 O O . ASP A 1 160 ? -30.708 9.375 8.844 1.00 15.42 148 ASP A O 1
ATOM 837 N N . PHE A 1 161 ? -30.166 8.348 6.928 1.00 14.69 149 PHE A N 1
ATOM 838 C CA . PHE A 1 161 ? -28.760 8.203 7.229 1.00 14.80 149 PHE A CA 1
ATOM 839 C C . PHE A 1 161 ? -27.993 8.566 5.981 1.00 14.93 149 PHE A C 1
ATOM 840 O O . PHE A 1 161 ? -28.214 7.971 4.938 1.00 16.07 149 PHE A O 1
ATOM 848 N N . HIS A 1 162 ? -27.163 9.610 6.087 1.00 14.60 150 HIS A N 1
ATOM 849 C CA . HIS A 1 162 ? -26.368 10.137 4.986 1.00 16.15 150 HIS A CA 1
ATOM 850 C C . HIS A 1 162 ? -24.923 9.810 5.312 1.00 16.90 150 HIS A C 1
ATOM 851 O O .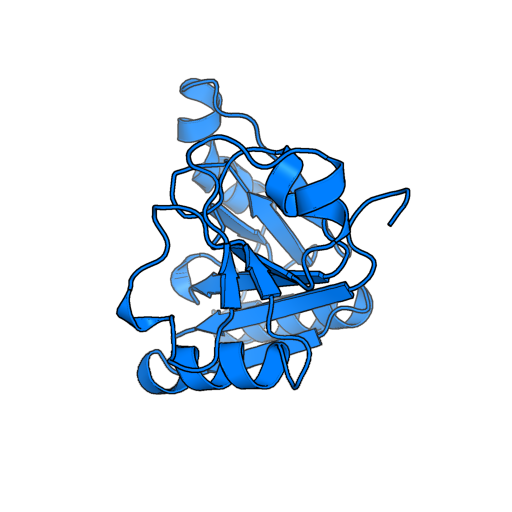 HIS A 1 162 ? -24.437 10.120 6.399 1.00 18.46 150 HIS A O 1
ATOM 858 N N . ILE A 1 163 ? -24.278 9.113 4.392 1.00 16.37 151 ILE A N 1
ATOM 859 C CA . ILE A 1 163 ? -22.841 8.906 4.396 1.00 17.88 151 ILE A CA 1
ATOM 860 C C . ILE A 1 163 ? -22.256 9.812 3.322 1.00 17.37 151 ILE A C 1
ATOM 861 O O . ILE A 1 163 ? -22.523 9.634 2.128 1.00 15.75 151 ILE A O 1
ATOM 866 N N . CYS A 1 164 ? -21.469 10.788 3.755 1.00 16.41 152 CYS A N 1
ATOM 867 C CA . CYS A 1 164 ? -20.971 11.803 2.856 1.00 16.66 152 CYS A CA 1
ATOM 868 C C . CYS A 1 164 ? -19.453 11.746 2.810 1.00 16.20 152 CYS A C 1
ATOM 869 O O . CYS A 1 164 ? -18.771 11.918 3.835 1.00 15.66 152 CYS A O 1
ATOM 872 N N . VAL A 1 165 ? -18.925 11.496 1.619 1.00 15.66 153 VAL A N 1
ATOM 873 C CA . VAL A 1 165 ? -17.476 11.347 1.432 1.00 17.61 153 VAL A CA 1
ATOM 874 C C . VAL A 1 165 ? -16.931 12.692 0.989 1.00 17.31 153 VAL A C 1
ATOM 875 O O . VAL A 1 165 ? -17.390 13.247 0.009 1.00 16.35 153 VAL A O 1
ATOM 879 N N . VAL A 1 166 ? -15.953 13.189 1.734 1.00 15.97 154 VAL A N 1
ATOM 880 C CA . VAL A 1 166 ? -15.369 14.504 1.520 1.00 17.11 154 VAL A CA 1
ATOM 881 C C . VAL A 1 166 ? -13.898 14.281 1.253 1.00 17.22 154 VAL A C 1
ATOM 882 O O . VAL A 1 166 ? -13.195 13.771 2.094 1.00 16.02 154 VAL A O 1
ATOM 886 N N . ARG A 1 167 ? -13.412 14.647 0.073 1.00 18.55 155 ARG A N 1
ATOM 887 C CA . ARG A 1 167 ? -11.987 14.521 -0.181 1.00 18.53 155 ARG A CA 1
ATOM 888 C C . ARG A 1 167 ? -11.268 15.557 0.659 1.00 19.46 155 ARG A C 1
ATOM 889 O O . ARG A 1 167 ? -11.770 16.648 0.806 1.00 17.44 155 ARG A O 1
ATOM 897 N N . GLU A 1 168 ? -10.108 15.217 1.215 1.00 20.44 156 GLU A N 1
ATOM 898 C CA . GLU A 1 168 ? -9.323 16.177 1.980 1.00 21.56 156 GLU A CA 1
ATOM 899 C C . GLU A 1 168 ? -9.201 17.515 1.235 1.00 21.46 156 GLU A C 1
ATOM 900 O O . GLU A 1 168 ? -9.356 18.577 1.846 1.00 21.08 156 GLU A O 1
ATOM 906 N N . ASP A 1 169 ? -8.973 17.459 -0.082 1.00 21.27 157 ASP A N 1
ATOM 907 C CA . ASP A 1 169 ? -8.784 18.662 -0.910 1.00 23.73 157 ASP A CA 1
ATOM 908 C C . ASP A 1 169 ? -10.047 19.459 -1.185 1.00 22.07 157 ASP A C 1
ATOM 909 O O . ASP A 1 169 ? -9.988 20.517 -1.802 1.00 22.99 157 ASP A O 1
ATOM 914 N N . GLN A 1 170 ? -11.188 18.965 -0.728 1.00 20.18 158 GLN A N 1
ATOM 915 C CA . GLN A 1 170 ? -12.442 19.695 -0.846 1.00 20.64 158 GLN A CA 1
ATOM 916 C C . GLN A 1 170 ? -12.742 20.507 0.408 1.00 19.10 158 GLN A C 1
ATOM 917 O O . GLN A 1 170 ? -13.747 21.216 0.465 1.00 18.30 158 GLN A O 1
ATOM 923 N N . ILE A 1 171 ? -11.907 20.379 1.427 1.00 17.91 159 ILE A N 1
ATOM 924 C CA . ILE A 1 171 ? -12.153 21.089 2.668 1.00 15.80 159 ILE A CA 1
ATOM 925 C C . ILE A 1 171 ? -11.403 22.423 2.625 1.00 19.57 159 ILE A C 1
ATOM 926 O O . ILE A 1 171 ? -10.199 22.442 2.414 1.00 19.13 159 ILE A O 1
ATOM 931 N N . VAL A 1 172 ? -12.121 23.521 2.810 1.00 18.74 160 VAL A N 1
ATOM 932 C CA . VAL A 1 172 ? -11.521 24.849 2.870 1.00 19.29 160 VAL A CA 1
ATOM 933 C C . VAL A 1 172 ? -11.805 25.402 4.240 1.00 18.51 160 VAL A C 1
ATOM 934 O O . VAL A 1 172 ? -12.656 24.883 4.959 1.00 19.91 160 VAL A O 1
ATOM 938 N N . GLN A 1 173 ? -11.094 26.450 4.608 1.00 18.19 161 GLN A N 1
ATOM 939 C CA . GLN A 1 173 ? -11.236 26.988 5.948 1.00 17.06 161 GLN A CA 1
ATOM 940 C C . GLN A 1 173 ? -12.491 27.823 6.114 1.00 16.53 161 GLN A C 1
ATOM 941 O O . GLN A 1 173 ? -13.251 27.637 7.071 1.00 16.37 161 GLN A O 1
ATOM 947 N N . THR A 1 174 ? -12.694 28.771 5.206 1.00 18.42 162 THR A N 1
ATOM 948 C CA . THR A 1 174 ? -13.675 29.818 5.415 1.00 18.94 162 THR A CA 1
ATOM 949 C C . THR A 1 174 ? -14.881 29.667 4.497 1.00 18.93 162 THR A C 1
ATOM 950 O O . THR A 1 174 ? -14.788 29.099 3.404 1.00 17.46 162 THR A O 1
ATOM 954 N N . VAL A 1 175 ? -16.001 30.221 4.943 1.00 22.39 163 VAL A N 1
ATOM 955 C CA . VAL A 1 175 ? -17.210 30.297 4.138 1.00 21.52 163 VAL A CA 1
ATOM 956 C C . VAL A 1 175 ? -16.942 30.996 2.799 1.00 24.08 163 VAL A C 1
ATOM 957 O O . VAL A 1 175 ? -17.382 30.527 1.754 1.00 22.81 163 VAL A O 1
ATOM 961 N N . ARG A 1 176 ? -16.191 32.093 2.838 1.00 23.11 164 ARG A N 1
ATOM 962 C CA . ARG A 1 176 ? -15.778 32.802 1.630 1.00 23.55 164 ARG A CA 1
ATOM 963 C C . ARG A 1 176 ? -15.169 31.872 0.577 1.00 22.86 164 ARG A C 1
ATOM 964 O O . ARG A 1 176 ? -15.554 31.910 -0.591 1.00 25.26 164 ARG A O 1
ATOM 966 N N . GLU A 1 177 ? -14.231 31.027 0.998 1.00 20.76 165 GLU A N 1
ATOM 967 C CA . GLU A 1 177 ? -13.588 30.076 0.092 1.00 21.56 165 GLU A CA 1
ATOM 968 C C . GLU A 1 177 ? -14.572 29.016 -0.403 1.00 20.52 165 GLU A C 1
ATOM 969 O O . GLU A 1 177 ? -14.510 28.570 -1.559 1.00 23.78 165 GLU A O 1
ATOM 975 N N . GLY A 1 178 ? -15.462 28.600 0.489 1.00 21.23 166 GLY A N 1
ATOM 976 C CA . GLY A 1 178 ? -16.471 27.589 0.168 1.00 22.47 166 GLY A CA 1
ATOM 977 C C . GLY A 1 178 ? -17.370 28.074 -0.951 1.00 24.15 166 GLY A C 1
ATOM 978 O O . GLY A 1 178 ? -17.671 27.339 -1.879 1.00 25.31 166 GLY A O 1
ATOM 979 N N . VAL A 1 179 ? -17.771 29.331 -0.854 1.00 23.77 167 VAL A N 1
ATOM 980 C CA . VAL A 1 179 ? -18.642 29.949 -1.853 1.00 24.59 167 VAL A CA 1
ATOM 981 C C . VAL A 1 179 ? -17.918 30.107 -3.184 1.00 23.98 167 VAL A C 1
ATOM 982 O O . VAL A 1 179 ? -18.481 29.820 -4.249 1.00 23.59 167 VAL A O 1
ATOM 986 N N . GLU A 1 180 ? -16.669 30.555 -3.117 1.00 22.29 168 GLU A N 1
ATOM 987 C CA . GLU A 1 180 ? -15.812 30.610 -4.298 1.00 23.64 168 GLU A CA 1
ATOM 988 C C . GLU A 1 180 ? -15.768 29.259 -5.011 1.00 23.40 168 GLU A C 1
ATOM 989 O O . GLU A 1 180 ? -15.804 29.208 -6.237 1.00 22.67 168 GLU A O 1
ATOM 992 N N . ALA A 1 181 ? -15.711 28.173 -4.238 1.00 22.75 169 ALA A N 1
ATOM 993 C CA . ALA A 1 181 ? -15.611 26.827 -4.798 1.00 23.38 169 ALA A CA 1
ATOM 994 C C . ALA A 1 181 ? -16.871 26.416 -5.513 1.00 22.90 169 ALA A C 1
ATOM 995 O O . ALA A 1 181 ? -16.814 25.622 -6.436 1.00 26.11 169 ALA A O 1
ATOM 997 N N . VAL A 1 182 ? -18.018 26.910 -5.056 1.00 23.79 170 VAL A N 1
ATOM 998 C CA . VAL A 1 182 ? -19.300 26.537 -5.669 1.00 23.20 170 VAL A CA 1
ATOM 999 C C . VAL A 1 182 ? -19.898 27.642 -6.542 1.00 22.01 170 VAL A C 1
ATOM 1000 O O . VAL A 1 182 ? -20.989 27.480 -7.073 1.00 21.16 170 VAL A O 1
ATOM 1004 N N . ALA A 1 183 ? -19.181 28.755 -6.689 1.00 21.15 171 ALA A N 1
ATOM 1005 C CA . ALA A 1 183 ? -19.649 29.872 -7.501 1.00 21.64 171 ALA A CA 1
ATOM 1006 C C . ALA A 1 183 ? -20.045 29.429 -8.910 1.00 19.13 171 ALA A C 1
ATOM 1007 O O . ALA A 1 183 ? -21.068 29.858 -9.444 1.00 19.26 171 ALA A O 1
ATOM 1009 N N . ALA A 1 184 ? -19.234 28.578 -9.529 1.00 18.69 172 ALA A N 1
ATOM 1010 C CA . ALA A 1 184 ? -19.525 28.149 -10.896 1.00 18.58 172 ALA A CA 1
ATOM 1011 C C . ALA A 1 184 ? -20.809 27.338 -10.994 1.00 18.44 172 ALA A C 1
ATOM 1012 O O . ALA A 1 184 ? -21.555 27.469 -11.953 1.00 19.16 172 ALA A O 1
ATOM 1014 N N . SER A 1 185 ? -21.047 26.485 -10.005 1.00 15.97 173 SER A N 1
ATOM 1015 C CA . SER A 1 185 ? -22.295 25.720 -9.909 1.00 17.15 173 SER A CA 1
ATOM 1016 C C . SER A 1 185 ? -23.484 26.662 -9.813 1.00 15.99 173 SER A C 1
ATOM 1017 O O . SER A 1 185 ? -24.503 26.448 -10.461 1.00 15.81 173 SER A O 1
ATOM 1020 N N . VAL A 1 186 ? -23.327 27.727 -9.030 1.00 15.60 174 VAL A N 1
ATOM 1021 C CA . VAL A 1 186 ? -24.392 28.701 -8.844 1.00 15.24 174 VAL A CA 1
ATOM 1022 C C . VAL A 1 186 ? -24.656 29.399 -10.164 1.00 17.87 174 VAL A C 1
ATOM 1023 O O . VAL A 1 186 ? -25.804 29.536 -10.576 1.00 17.54 174 VAL A O 1
ATOM 1027 N N . ARG A 1 187 ? -23.580 29.806 -10.836 1.00 19.90 175 ARG A N 1
ATOM 1028 C CA . ARG A 1 187 ? -23.703 30.438 -12.138 1.00 19.77 175 ARG A CA 1
ATOM 1029 C C . ARG A 1 187 ? -24.365 29.514 -13.177 1.00 18.77 175 ARG A C 1
ATOM 1030 O O . ARG A 1 187 ? -25.053 29.989 -14.080 1.00 18.66 175 ARG A O 1
ATOM 1038 N N . GLU A 1 188 ? -24.166 28.205 -13.018 1.00 18.90 176 GLU A N 1
ATOM 1039 C CA . GLU A 1 188 ? -24.790 27.164 -13.845 1.00 20.78 176 GLU A CA 1
ATOM 1040 C C . GLU A 1 188 ? -26.248 26.872 -13.511 1.00 20.66 176 GLU A C 1
ATOM 1041 O O . GLU A 1 188 ? -26.933 26.137 -14.243 1.00 19.03 176 GLU A O 1
ATOM 1047 N N . GLY A 1 189 ? -26.729 27.442 -12.410 1.00 18.88 177 GLY A N 1
ATOM 1048 C CA . GLY A 1 189 ? -28.085 27.217 -11.970 1.00 17.12 177 GLY A CA 1
ATOM 1049 C C . GLY A 1 189 ? -28.269 25.943 -11.172 1.00 17.51 177 GLY A C 1
ATOM 1050 O O . GLY A 1 189 ? -29.414 25.509 -10.944 1.00 18.75 177 GLY A O 1
ATOM 1051 N N . ARG A 1 190 ? -27.173 25.336 -10.713 1.00 17.08 178 ARG A N 1
ATOM 1052 C CA . ARG A 1 190 ? -27.296 24.117 -9.930 1.00 17.00 178 ARG A CA 1
ATOM 1053 C C . ARG A 1 190 ? -27.754 24.503 -8.542 1.00 18.52 178 ARG A C 1
ATOM 1054 O O . ARG A 1 190 ? -27.300 25.502 -7.991 1.00 18.09 178 ARG A O 1
ATOM 1062 N N . PRO A 1 191 ? -28.644 23.701 -7.966 1.00 18.77 179 PRO A N 1
ATOM 1063 C CA . PRO A 1 191 ? -29.042 23.941 -6.590 1.00 18.79 179 PRO A CA 1
ATOM 1064 C C . PRO A 1 191 ? -27.933 23.613 -5.624 1.00 18.25 179 PRO A C 1
ATOM 1065 O O . PRO A 1 191 ? -27.123 22.710 -5.882 1.00 19.20 179 PRO A O 1
ATOM 1069 N N . LEU A 1 192 ? -27.910 24.323 -4.506 1.00 15.44 180 LEU A N 1
ATOM 1070 C CA . LEU A 1 192 ? -26.955 24.009 -3.443 1.00 15.71 180 LEU A CA 1
ATOM 1071 C C . LEU A 1 192 ? -27.692 23.690 -2.183 1.00 15.92 180 LEU A C 1
ATOM 1072 O O . LEU A 1 192 ? -28.695 24.330 -1.862 1.00 18.13 180 LEU A O 1
ATOM 1077 N N . THR A 1 193 ? -27.168 22.717 -1.458 1.00 14.99 181 THR A N 1
ATOM 1078 C CA . THR A 1 193 ? -27.691 22.358 -0.162 1.00 15.92 181 THR A CA 1
ATOM 1079 C C . THR A 1 193 ? -26.516 22.472 0.800 1.00 18.12 181 THR A C 1
ATOM 1080 O O . THR A 1 193 ? -25.509 21.810 0.625 1.00 18.39 181 THR A O 1
ATOM 1084 N N . TRP A 1 194 ? -26.636 23.345 1.791 1.00 17.30 182 TRP A N 1
ATOM 1085 C CA . TRP A 1 194 ? -25.576 23.536 2.767 1.00 18.93 182 TRP A CA 1
ATOM 1086 C C . TRP A 1 194 ? -26.013 22.892 4.063 1.00 19.43 182 TRP A C 1
ATOM 1087 O O . TRP A 1 194 ? -27.000 23.317 4.666 1.00 19.19 182 TRP A O 1
ATOM 1098 N N . LEU A 1 195 ? -25.252 21.900 4.498 1.00 23.24 183 LEU A N 1
ATOM 1099 C CA . LEU A 1 195 ? -25.525 21.147 5.708 1.00 23.97 183 LEU A CA 1
ATOM 1100 C C . LEU A 1 195 ? -24.447 21.565 6.690 1.00 23.29 183 LEU A C 1
ATOM 1101 O O . LEU A 1 195 ? -23.285 21.437 6.374 1.00 24.01 183 LEU A O 1
ATOM 1106 N N . SER A 1 196 ? -24.824 22.084 7.857 1.00 24.40 184 SER A N 1
ATOM 1107 C CA . SER A 1 196 ? -23.852 22.732 8.749 1.00 25.82 184 SER A CA 1
ATOM 1108 C C . SER A 1 196 ? -24.029 22.351 10.198 1.00 27.85 184 SER A C 1
ATOM 1109 O O . SER A 1 196 ? -25.155 22.289 10.701 1.00 30.21 184 SER A O 1
ATOM 1112 N N . GLY A 1 197 ? -22.903 22.091 10.852 1.00 29.19 185 GLY A N 1
ATOM 1113 C CA . GLY A 1 197 ? -22.848 21.944 12.300 1.00 32.53 185 GLY A CA 1
ATOM 1114 C C . GLY A 1 197 ? -22.931 23.297 12.967 1.00 33.25 185 GLY A C 1
ATOM 1115 O O . GLY A 1 197 ? -23.516 23.427 14.043 1.00 34.11 185 GLY A O 1
ATOM 1116 N N . GLY A 1 198 ? -22.347 24.300 12.310 1.00 34.07 186 GLY A N 1
ATOM 1117 C CA . GLY A 1 198 ? -22.318 25.666 12.819 1.00 34.12 186 GLY A CA 1
ATOM 1118 C C . GLY A 1 198 ? -20.996 25.951 13.500 1.00 33.96 186 GLY A C 1
ATOM 1119 O O . GLY A 1 198 ? -20.154 25.068 13.628 1.00 32.27 186 GLY A O 1
ATOM 1120 N N . SER A 1 199 ? -20.809 27.190 13.926 1.00 33.51 187 SER A N 1
ATOM 1121 C CA . SER A 1 199 ? -19.582 27.577 14.599 1.00 37.83 187 SER A CA 1
ATOM 1122 C C . SER A 1 199 ? -19.604 27.055 16.038 1.00 38.35 187 SER A C 1
ATOM 1123 O O . SER A 1 199 ? -18.545 26.877 16.656 1.00 42.77 187 SER A O 1
ATOM 1126 N N . GLY A 1 211 ? -35.421 11.574 8.452 1.00 19.64 199 GLY A N 1
ATOM 1127 C CA . GLY A 1 211 ? -36.159 12.319 9.453 1.00 20.84 199 GLY A CA 1
ATOM 1128 C C . GLY A 1 211 ? -37.004 13.447 8.875 1.00 21.16 199 GLY A C 1
ATOM 1129 O O . GLY A 1 211 ? -36.879 13.796 7.701 1.00 24.10 199 GLY A O 1
ATOM 1130 N N . VAL A 1 212 ? -37.880 13.986 9.723 1.00 23.47 200 VAL A N 1
ATOM 1131 C CA . VAL A 1 212 ? -38.764 15.121 9.399 1.00 22.40 200 VAL A CA 1
ATOM 1132 C C . VAL A 1 212 ? -37.979 16.279 8.784 1.00 19.06 200 VAL A C 1
ATOM 1133 O O . VAL A 1 212 ? -38.394 16.840 7.782 1.00 18.43 200 VAL A O 1
ATOM 1137 N N . HIS A 1 213 ? -36.855 16.620 9.407 1.00 18.26 201 HIS A N 1
ATOM 1138 C CA . HIS A 1 213 ? -36.021 17.759 9.009 1.00 19.65 201 HIS A CA 1
ATOM 1139 C C . HIS A 1 213 ? -34.922 17.375 8.059 1.00 21.01 201 HIS A C 1
ATOM 1140 O O . HIS A 1 213 ? -34.221 18.237 7.551 1.00 23.13 201 HIS A O 1
ATOM 1147 N N . GLY A 1 214 ? -34.773 16.082 7.812 1.00 18.97 202 GLY A N 1
ATOM 1148 C CA . GLY A 1 214 ? -33.627 15.580 7.076 1.00 17.70 202 GLY A CA 1
ATOM 1149 C C . GLY A 1 214 ? -33.081 14.364 7.806 1.00 18.13 202 GLY A C 1
ATOM 1150 O O . GLY A 1 214 ? -33.668 13.933 8.815 1.00 17.06 202 GLY A O 1
ATOM 1151 N N . PRO A 1 215 ? -32.005 13.765 7.270 1.00 17.17 203 PRO A N 1
ATOM 1152 C CA . PRO A 1 215 ? -31.341 12.605 7.858 1.00 17.78 203 PRO A CA 1
ATOM 1153 C C . PRO A 1 215 ? -30.987 12.859 9.299 1.00 17.81 203 PRO A C 1
ATOM 1154 O O . PRO A 1 215 ? -30.358 13.869 9.610 1.00 21.35 203 PRO A O 1
ATOM 1158 N N . ARG A 1 216 ? -31.371 11.941 10.184 1.00 17.60 204 ARG A N 1
ATOM 1159 C CA . ARG A 1 216 ? -31.083 12.076 11.602 1.00 18.27 204 ARG A CA 1
ATOM 1160 C C . ARG A 1 216 ? -29.693 11.561 11.940 1.00 17.92 204 ARG A C 1
ATOM 1161 O O . ARG A 1 216 ? -29.186 11.795 13.042 1.00 18.36 204 ARG A O 1
ATOM 1169 N N . ARG A 1 217 ? -29.075 10.896 10.966 1.00 18.54 205 ARG A N 1
ATOM 1170 C CA . ARG A 1 217 ? -27.757 10.329 11.105 1.00 19.08 205 ARG A CA 1
ATOM 1171 C C . ARG A 1 217 ? -26.887 10.752 9.944 1.00 16.79 205 ARG A C 1
ATOM 1172 O O . ARG A 1 217 ? -27.290 10.678 8.776 1.00 15.38 205 ARG A O 1
ATOM 1180 N N . LEU A 1 218 ? -25.708 11.249 10.273 1.00 16.79 206 LEU A N 1
ATOM 1181 C CA . LEU A 1 218 ? -24.740 11.630 9.267 1.00 15.63 206 LEU A CA 1
ATOM 1182 C C . LEU A 1 218 ? -23.399 11.042 9.620 1.00 16.04 206 LEU A C 1
ATOM 1183 O O . LEU A 1 218 ? -22.940 11.142 10.775 1.00 16.57 206 LEU A O 1
ATOM 1188 N N . GLN A 1 219 ? -22.813 10.371 8.634 1.00 15.04 207 GLN A N 1
ATOM 1189 C CA . GLN A 1 219 ? -21.431 9.900 8.715 1.00 15.09 207 GLN A CA 1
ATOM 1190 C C . GLN A 1 219 ? -20.635 10.674 7.693 1.00 16.61 207 GLN A C 1
ATOM 1191 O O . GLN A 1 219 ? -20.919 10.615 6.510 1.00 17.89 207 GLN A O 1
ATOM 1197 N N . VAL A 1 220 ? -19.618 11.370 8.158 1.00 16.59 208 VAL A N 1
ATOM 1198 C CA . VAL A 1 220 ? -18.678 12.037 7.294 1.00 15.50 208 VAL A CA 1
ATOM 1199 C C . VAL A 1 220 ? -17.430 11.175 7.209 1.00 17.99 208 VAL A C 1
ATOM 1200 O O . VAL A 1 220 ? -16.879 10.729 8.219 1.00 16.49 208 VAL A O 1
ATOM 1204 N N . ILE A 1 221 ? -17.001 10.937 5.976 1.00 17.57 209 ILE A N 1
ATOM 1205 C CA . ILE A 1 221 ? -15.798 10.200 5.697 1.00 17.85 209 ILE A CA 1
ATOM 1206 C C . ILE A 1 221 ? -14.902 11.127 4.910 1.00 17.82 209 ILE A C 1
ATOM 1207 O O . ILE A 1 221 ? -15.163 11.437 3.755 1.00 16.17 209 ILE A O 1
ATOM 1212 N N . VAL A 1 222 ? -13.847 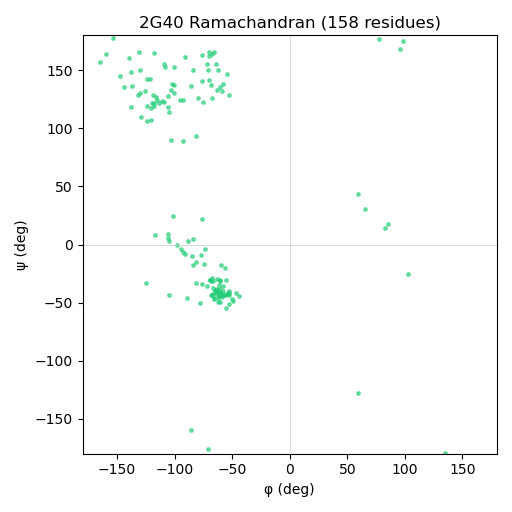11.607 5.565 1.00 16.15 210 VAL A N 1
ATOM 1213 C CA . VAL A 1 222 ? -12.811 12.346 4.847 1.00 15.94 210 VAL A CA 1
ATOM 1214 C C . VAL A 1 222 ? -11.817 11.368 4.275 1.00 18.07 210 VAL A C 1
ATOM 1215 O O . VAL A 1 222 ? -11.423 10.422 4.937 1.00 17.44 210 VAL A O 1
ATOM 1219 N N . VAL A 1 223 ? -11.421 11.587 3.021 1.00 19.41 211 VAL A N 1
ATOM 1220 C CA . VAL A 1 223 ? -10.517 10.675 2.382 1.00 20.61 211 VAL A CA 1
ATOM 1221 C C . VAL A 1 223 ? -9.298 11.412 1.835 1.00 20.38 211 VAL A C 1
ATOM 1222 O O . VAL A 1 223 ? -9.432 12.466 1.212 1.00 19.25 211 VAL A O 1
ATOM 1226 N N . GLY A 1 224 ? -8.122 10.869 2.133 1.00 23.58 212 GLY A N 1
ATOM 1227 C CA . GLY A 1 224 ? -6.896 11.243 1.413 1.00 28.59 212 GLY A CA 1
ATOM 1228 C C . GLY A 1 224 ? -5.965 12.165 2.178 1.00 32.90 212 GLY A C 1
ATOM 1229 O O . GLY A 1 224 ? -6.238 12.568 3.314 1.00 37.36 212 GLY A O 1
#

Radius of gyration: 14.89 Å; Cα contacts (8 Å, |Δi|>4): 366; chains: 1; bounding box: 39×40×31 Å

InterPro domains:
  IPR003741 LUD domain [PF02589] (109-211)
  IPR024185 5-formyltetrahydrofolate cyclo-ligase-like domain superfamily [G3DSA:3.40.50.10420] (38-212)
  IPR037171 NagB/RpiA transferase-like [SSF100950] (39-211)

Sequence (164 aa):
PLSRAEILHQFEDRILDYGAAYTHVSAAELPGAIAKALGNARRVIVPAGIPAPWLTVGMDVLRDEPPLSHAELDRADAVLTGCAVAISEETGTIILDHRADQGRRALSLIIPDFHICVVREDQIVQTVREGVEAVAASVREGRPLTWLSGGSGVHGPRRLQVIVVG

CATH classification: 3.40.50.10420

Solvent-accessible surface area: 8063 Å² total; per-residue (Å²): 178,64,56,98,59,88,9,27,114,43,0,58,68,52,0,86,107,93,68,9,47,32,45,79,20,49,73,93,101,5,30,42,15,0,38,174,22,9,42,122,44,63,101,0,0,0,2,68,31,7,56,78,100,37,36,48,162,43,20,74,59,28,96,13,113,115,96,18,54,140,61,87,0,101,112,7,49,0,0,0,0,3,4,26,3,0,0,0,63,29,0,2,1,0,0,5,23,85,67,36,3,13,90,153,23,1,10,92,48,0,40,12,5,0,0,2,0,116,40,101,18,1,27,36,40,52,70,75,0,66,94,58,2,29,44,4,81,189,106,64,88,63,50,37,100,40,51,31,28,127,30,149,177,10,40,192,125,21,21,0,0,0,15,78

Foldseek 3Di:
DDDLVVLVVLLCVLCVLLVAAEDEEAPQCQLVVVVVVCDQQQQEEFFPPADPVNHDPNRNYDYCVVHDDLVRLQPGQEYEAEFQAAERLFSKTKHQQPRRHHDPSNQFRYQEYEYEYESVRYDHDPVVNCVSCVVSVVVVGDMDIDTSGVVVGTHPYYYYYYYD

=== Feature glossary ===
Legend for the data blocks above and below:

— What the protein is —

The amino-acid sequence is the protein's primary structure: the linear order of residues from the N-terminus to the C-terminus, written in one-letter code. Everything else here — the 3D coordinates, the secondary structure, the domain annotations — is ultimately a consequence of this string.

Database cross-references. InterPro integrates a dozen domain/family signature databases into unified entries with residue-range hits. GO terms attach function/process/location labels with evidence codes. CATH codes position the fold in a four-level structural taxonomy. Organism is the NCBI-taxonomy species name.

— Where its atoms are —

The mmCIF block holds the 3D Cartesian coordinates of each backbone atom (N, Cα, C, O) in ångströms. mmCIF is the PDB's canonical archive format — a tagged-loop text representation of the atomic model.

The six renders are orthographic views along the three Cartesian axes in both directions. Representation (cartoon, sticks, or surface) and color scheme (sequence-rainbow or by-chain) vary across proteins so the training set covers all the common visualization conventions.

— Local backbone conformation —

Secondary structure is the local, repeating backbone conformation. DSSP classifies it into eight states by reading the hydrogen-bond network: three helix types (H, G, I), two β types (E, B), two non-regular types (T, S), and unstructured coil (-).

SS3 is a coarse helix/strand/coil call (letters a/b/c) made by the P-SEA algorithm from inter-Cα distances and dihedrals. It is less detailed than DSSP but needs only Cα positions.

Backbone dihedral angles. Every residue except chain termini has a φ (preceding-C → N → Cα → C) and a ψ (N → Cα → C → next-N). They are reported in degrees following the IUPAC sign convention. Secondary structure is essentially a statement about which (φ, ψ) basin each residue occupies.

— Global shape and packing —

The geometric summary reports three shape descriptors. Rg (radius of gyration) measures how spread out the Cα atoms are about their centre of mass; compact globular proteins have small Rg, elongated or unfolded ones large. Cα contacts (<8 Å, |i−j|>4) count long-range residue pairs in spatial proximity — high for tightly packed folds, near zero for rods or random coil. The bounding-box extents give the protein's footprint along x, y, z in Å.

Solvent accessibility: the surface area of each residue that a 1.4 Å water probe can touch, in Å². When only backbone atoms are present the absolute values are lower than full-atom SASA (side chains contribute most of the area) and are flagged as backbone-only.

Plot images: a contact map (which residues are close in 3D, as an N×N binary image), a Ramachandran scatter (backbone torsion angles, revealing secondary-structure composition at a glance), and — for AlphaFold structures — a PAE heatmap (pairwise prediction confidence).

— Structural neighborhood —

Foldseek's 3Di representation compresses backbone geometry into a per-residue letter drawn from a learned twenty-state alphabet. It captures the tertiary interaction pattern around each residue — which residues are packed against it in space, regardless of where they are in sequence.

Structural nearest neighbors (via Foldseek easy-search vs the PDB). Reported per hit: target PDB id, E-value, and alignment TM-score. A TM-score above ~0.5 is the conventional threshold for 'same fold'.

— Confidence and disorder —

pLDDT (predicted Local Distance Difference Test) is AlphaFold's per-residue confidence score, ranging from 0 to 100. Values above 90 indicate high confidence (typically well-packed cores); 70–90 is confident; 50–70 low confidence; below 50 usually means the region is disordered or the prediction is unreliable there. AlphaFold stores pLDDT in the mmCIF B-factor column.

For experimental (PDB) structures, the B-factor (temperature factor) quantifies the positional spread of each atom in the crystal — a combination of thermal vibration and static disorder — in units of Å². High B-factors mark flexible loops or poorly resolved regions; low B-factors mark the rigid, well-ordered core.

Predicted Aligned Error (PAE) is an AlphaFold confidence matrix: entry (i, j) is the expected error in the position of residue j, in ångströms, when the prediction is superimposed on the true structure at residue i. Low PAE within a block of residues means that block is internally rigid and well-predicted; high PAE between two blocks means their relative placement is uncertain even if each block individually is confident.